Protein AF-A0A838E4W5-F1 (afdb_monomer_lite)

Secondary structure (DSSP, 8-state):
--TTSS--TT--HHHHHHHHHTT--TTTT-TT-TTGGG---S--S-SSPPPSSTT-SPPPPPTT--TT-----

Structure (mmCIF, N/CA/C/O backbone):
data_AF-A0A838E4W5-F1
#
_entry.id   AF-A0A838E4W5-F1
#
loop_
_atom_site.group_PDB
_atom_site.id
_atom_site.type_symbol
_atom_site.label_atom_id
_atom_site.label_alt_id
_atom_site.label_comp_id
_atom_site.label_asym_id
_atom_site.label_entity_id
_atom_site.label_seq_id
_atom_site.pdbx_PDB_ins_code
_atom_site.Cartn_x
_atom_site.Cartn_y
_atom_site.Cartn_z
_atom_site.occupancy
_atom_site.B_iso_or_equiv
_atom_site.auth_seq_id
_atom_site.auth_comp_id
_atom_site.auth_asym_id
_atom_site.auth_atom_id
_atom_site.pdbx_PDB_model_num
ATOM 1 N N . ASP A 1 1 ? 8.571 -8.182 5.035 1.00 61.25 1 ASP A N 1
ATOM 2 C CA . ASP A 1 1 ? 8.834 -8.510 3.617 1.00 61.25 1 ASP A CA 1
ATOM 3 C C . ASP A 1 1 ? 7.646 -8.066 2.778 1.00 61.25 1 ASP A C 1
ATOM 5 O O . ASP A 1 1 ? 6.519 -8.226 3.225 1.00 61.25 1 ASP A O 1
ATOM 9 N N . GLY A 1 2 ? 7.895 -7.352 1.679 1.00 77.12 2 GLY A N 1
ATOM 10 C CA . GLY A 1 2 ? 6.863 -6.800 0.786 1.00 77.12 2 GLY A CA 1
ATOM 11 C C . GLY A 1 2 ? 6.978 -7.394 -0.607 1.00 77.12 2 GLY A C 1
ATOM 12 O O . GLY A 1 2 ? 7.635 -8.427 -0.765 1.00 77.12 2 GLY A O 1
ATOM 13 N N . PHE A 1 3 ? 6.398 -6.730 -1.605 1.00 80.75 3 PHE A N 1
ATOM 14 C CA . PHE A 1 3 ? 6.555 -7.148 -2.999 1.00 80.75 3 PHE A CA 1
ATOM 15 C C . PHE A 1 3 ? 8.043 -7.395 -3.350 1.00 80.75 3 PHE A C 1
ATOM 17 O O . PHE A 1 3 ? 8.899 -6.611 -2.928 1.00 80.75 3 PHE A O 1
ATOM 24 N N . PRO A 1 4 ? 8.397 -8.470 -4.086 1.00 83.81 4 PRO A N 1
ATOM 25 C CA . PRO A 1 4 ? 7.525 -9.496 -4.678 1.00 83.81 4 PRO A CA 1
ATOM 26 C C . PRO A 1 4 ? 7.205 -10.681 -3.747 1.00 83.81 4 PRO A C 1
ATOM 28 O O . PRO A 1 4 ? 6.409 -11.543 -4.100 1.00 83.81 4 PRO A O 1
ATOM 31 N N . ASN A 1 5 ? 7.799 -10.742 -2.552 1.00 84.19 5 ASN A N 1
ATOM 32 C CA . ASN A 1 5 ? 7.691 -11.882 -1.630 1.00 84.19 5 ASN A CA 1
ATOM 33 C C . ASN A 1 5 ? 6.447 -11.815 -0.714 1.00 84.19 5 ASN A C 1
ATOM 35 O O . ASN A 1 5 ? 6.394 -12.472 0.324 1.00 84.19 5 ASN A O 1
ATOM 39 N N . GLY A 1 6 ? 5.462 -10.989 -1.069 1.00 83.88 6 GLY A N 1
ATOM 40 C CA . GLY A 1 6 ? 4.251 -10.718 -0.299 1.00 83.88 6 GLY A CA 1
ATOM 41 C C . GLY A 1 6 ? 3.647 -9.364 -0.676 1.00 83.88 6 GLY A C 1
ATOM 42 O O . GLY A 1 6 ? 4.027 -8.772 -1.683 1.00 83.88 6 GLY A O 1
ATOM 43 N N . ARG A 1 7 ? 2.732 -8.859 0.159 1.00 87.00 7 ARG A N 1
ATOM 44 C CA . ARG A 1 7 ? 2.244 -7.472 0.098 1.00 87.00 7 ARG A CA 1
ATOM 45 C C . ARG A 1 7 ? 2.352 -6.831 1.475 1.00 87.00 7 ARG A C 1
ATOM 47 O O . ARG A 1 7 ? 1.915 -7.427 2.463 1.00 87.00 7 ARG A O 1
ATOM 54 N N . ARG A 1 8 ? 2.926 -5.634 1.562 1.00 88.56 8 ARG A N 1
ATOM 55 C CA . ARG A 1 8 ? 2.754 -4.773 2.743 1.00 88.56 8 ARG A CA 1
ATOM 56 C C . ARG A 1 8 ? 1.373 -4.130 2.668 1.00 88.56 8 ARG A C 1
ATOM 58 O O . ARG A 1 8 ? 0.800 -4.011 1.594 1.00 88.56 8 ARG A O 1
ATOM 65 N N . LEU A 1 9 ? 0.844 -3.692 3.809 1.00 86.62 9 LEU A N 1
ATOM 66 C CA . LEU A 1 9 ? -0.482 -3.062 3.865 1.00 86.62 9 LEU A CA 1
ATOM 67 C C . LEU A 1 9 ? -0.600 -1.787 3.015 1.00 86.62 9 LEU A C 1
ATOM 69 O O . LEU A 1 9 ? -1.699 -1.454 2.596 1.00 86.62 9 LEU A O 1
ATOM 73 N N . GLY A 1 10 ? 0.511 -1.085 2.783 1.00 85.69 10 GLY A N 1
ATOM 74 C CA . GLY A 1 10 ? 0.563 0.104 1.931 1.00 85.69 10 GLY A CA 1
ATOM 75 C C . GLY A 1 10 ? 1.203 -0.131 0.564 1.00 85.69 10 GLY A C 1
ATOM 76 O O . GLY A 1 10 ? 1.509 0.846 -0.108 1.00 85.69 10 GLY A O 1
ATOM 77 N N . ASP A 1 11 ? 1.476 -1.383 0.176 1.00 88.44 11 ASP A N 1
ATOM 78 C CA . ASP A 1 11 ? 1.979 -1.655 -1.172 1.00 88.44 11 ASP A CA 1
ATOM 79 C C . ASP A 1 11 ? 0.818 -1.513 -2.164 1.00 88.44 11 ASP A C 1
ATOM 81 O O . ASP A 1 11 ? -0.145 -2.280 -2.105 1.00 88.44 11 ASP A O 1
ATOM 85 N N . ASP A 1 12 ? 0.944 -0.587 -3.113 1.00 87.88 12 ASP A N 1
ATOM 86 C CA . ASP A 1 12 ? 0.109 -0.573 -4.310 1.00 87.88 12 ASP A CA 1
ATOM 87 C C . ASP A 1 12 ? 0.615 -1.645 -5.280 1.00 87.88 12 ASP A C 1
ATOM 89 O O . ASP A 1 12 ? 1.500 -1.438 -6.115 1.00 87.88 12 ASP A O 1
ATOM 93 N N . THR A 1 13 ? 0.101 -2.859 -5.103 1.00 87.75 13 THR A N 1
ATOM 94 C CA . THR A 1 13 ? 0.552 -4.008 -5.889 1.00 87.75 13 THR A CA 1
ATOM 95 C C . THR A 1 13 ? 0.181 -3.895 -7.361 1.00 87.75 13 THR A C 1
ATOM 97 O O . THR A 1 13 ? 0.868 -4.496 -8.188 1.00 87.75 13 THR A O 1
ATOM 100 N N . VAL A 1 14 ? -0.881 -3.154 -7.695 1.00 89.25 14 VAL A N 1
ATOM 101 C CA . VAL A 1 14 ? -1.317 -2.986 -9.084 1.00 89.25 14 VAL A CA 1
ATOM 102 C C . VAL A 1 14 ? -0.284 -2.138 -9.808 1.00 89.25 14 VAL A C 1
ATOM 104 O O . VAL A 1 14 ? 0.329 -2.638 -10.753 1.00 89.25 14 VAL A O 1
ATOM 107 N N . ASP A 1 15 ? 0.032 -0.956 -9.284 1.00 87.81 15 ASP A N 1
ATOM 108 C CA . ASP A 1 15 ? 1.051 -0.070 -9.848 1.00 87.81 15 ASP A CA 1
ATOM 109 C C . ASP A 1 15 ? 2.432 -0.724 -9.884 1.00 87.81 15 ASP A C 1
ATOM 111 O O . ASP A 1 15 ? 3.117 -0.698 -10.909 1.00 87.81 15 ASP A O 1
ATOM 115 N N . ILE A 1 16 ? 2.849 -1.368 -8.790 1.00 85.94 16 ILE A N 1
ATOM 116 C CA . ILE A 1 16 ? 4.149 -2.050 -8.731 1.00 85.94 16 ILE A CA 1
ATOM 117 C C . ILE A 1 16 ? 4.237 -3.145 -9.805 1.00 85.94 16 ILE A C 1
ATOM 119 O O . ILE A 1 16 ? 5.269 -3.268 -10.470 1.00 85.94 16 ILE A O 1
ATOM 123 N N . SER A 1 17 ? 3.173 -3.931 -10.002 1.00 87.25 17 SER A N 1
ATOM 124 C CA . SER A 1 17 ? 3.151 -5.001 -11.006 1.00 87.25 17 SER A CA 1
ATOM 125 C C . SER A 1 17 ? 3.087 -4.467 -12.437 1.00 87.25 17 SER A C 1
ATOM 127 O O . SER A 1 17 ? 3.822 -4.957 -13.296 1.00 87.25 17 SER A O 1
ATOM 129 N N . LEU A 1 18 ? 2.284 -3.428 -12.685 1.00 88.31 18 LEU A N 1
ATOM 130 C CA . LEU A 1 18 ? 2.182 -2.752 -13.975 1.00 88.31 18 LEU A CA 1
ATOM 131 C C . LEU A 1 18 ? 3.551 -2.224 -14.402 1.00 88.31 18 LEU A C 1
ATOM 133 O O . LEU A 1 18 ? 4.028 -2.513 -15.500 1.00 88.31 18 LEU A O 1
ATOM 137 N N . ARG A 1 19 ? 4.222 -1.512 -13.498 1.00 86.06 19 ARG A N 1
ATOM 138 C CA . ARG A 1 19 ? 5.555 -0.961 -13.735 1.00 86.06 19 ARG A CA 1
ATOM 139 C C . ARG A 1 19 ? 6.580 -2.077 -13.945 1.00 86.06 19 ARG A C 1
ATOM 141 O O . ARG A 1 19 ? 7.347 -2.022 -14.903 1.00 86.06 19 ARG A O 1
ATOM 148 N N . ALA A 1 20 ? 6.535 -3.150 -13.152 1.00 83.75 20 ALA A N 1
ATOM 149 C CA . ALA A 1 20 ? 7.417 -4.303 -13.342 1.00 83.75 20 ALA A CA 1
ATOM 150 C C . ALA A 1 20 ? 7.256 -4.966 -14.726 1.00 83.75 20 ALA A C 1
ATOM 152 O O . ALA A 1 20 ? 8.261 -5.268 -15.370 1.00 83.75 20 ALA A O 1
ATOM 153 N N . VAL A 1 21 ? 6.022 -5.154 -15.211 1.00 84.81 21 VAL A N 1
ATOM 154 C CA . VAL A 1 21 ? 5.742 -5.727 -16.544 1.00 84.81 21 VAL A CA 1
ATOM 155 C C . VAL A 1 21 ? 6.210 -4.801 -17.667 1.00 84.81 21 VAL A C 1
ATOM 157 O O . VAL A 1 21 ? 6.732 -5.274 -18.674 1.00 84.81 21 VAL A O 1
ATOM 160 N N . MET A 1 22 ? 6.083 -3.487 -17.483 1.00 82.69 22 MET A N 1
ATOM 161 C CA . MET A 1 22 ? 6.539 -2.478 -18.446 1.00 82.69 22 MET A CA 1
ATOM 162 C C . MET A 1 22 ? 8.063 -2.250 -18.423 1.00 82.69 22 MET A C 1
ATOM 164 O O . MET A 1 22 ? 8.567 -1.392 -19.143 1.00 82.69 22 MET A O 1
ATOM 168 N N . GLY A 1 23 ? 8.813 -3.004 -17.608 1.00 77.38 23 GLY A N 1
ATOM 169 C CA . GLY A 1 23 ? 10.268 -2.863 -17.457 1.00 77.38 23 GLY A CA 1
ATOM 170 C C . GLY A 1 23 ? 10.696 -1.705 -16.549 1.00 77.38 23 GLY A C 1
ATOM 171 O O . GLY A 1 23 ? 11.886 -1.489 -16.330 1.00 77.38 23 GLY A O 1
ATOM 172 N N . ALA A 1 24 ? 9.730 -0.997 -15.972 1.00 70.31 24 ALA A N 1
ATOM 173 C CA . ALA A 1 24 ? 9.887 0.071 -15.001 1.00 70.31 24 ALA A CA 1
ATOM 174 C C . ALA A 1 24 ? 9.965 -0.514 -13.583 1.00 70.31 24 ALA A C 1
ATOM 176 O O . ALA A 1 24 ? 9.047 -0.395 -12.782 1.00 70.31 24 ALA A O 1
ATOM 177 N N . THR A 1 25 ? 11.028 -1.232 -13.234 1.00 61.56 25 THR A N 1
ATOM 178 C CA . THR A 1 25 ? 11.074 -1.835 -11.893 1.00 61.56 25 THR A CA 1
ATOM 179 C C . THR A 1 25 ? 11.414 -0.774 -10.834 1.00 61.56 25 THR A C 1
ATOM 181 O O . THR A 1 25 ? 12.443 -0.117 -10.990 1.00 61.56 25 THR A O 1
ATOM 184 N N . PRO A 1 26 ? 10.688 -0.679 -9.701 1.00 57.47 26 PRO A N 1
ATOM 185 C CA . PRO A 1 26 ? 11.136 0.093 -8.529 1.00 57.47 26 PRO A CA 1
ATOM 186 C C . PRO A 1 26 ? 12.387 -0.508 -7.849 1.00 57.47 26 PRO A C 1
ATOM 188 O O . PRO A 1 26 ? 12.883 0.015 -6.857 1.00 57.47 26 PRO A O 1
ATOM 191 N N . LEU A 1 27 ? 12.882 -1.640 -8.365 1.00 55.78 27 LEU A N 1
ATOM 192 C CA . LEU A 1 27 ? 14.110 -2.322 -7.949 1.00 55.78 27 LEU A CA 1
ATOM 193 C C . LEU A 1 27 ? 15.322 -1.979 -8.843 1.00 55.78 27 LEU A C 1
ATOM 195 O O . LEU A 1 27 ? 16.389 -2.556 -8.652 1.00 55.78 27 LEU A O 1
ATOM 199 N N . GLY A 1 28 ? 15.162 -1.074 -9.816 1.00 52.50 28 GLY A N 1
ATOM 200 C CA . GLY A 1 28 ? 16.206 -0.644 -10.755 1.00 52.50 28 GLY A CA 1
ATOM 201 C C . GLY A 1 28 ? 16.340 0.882 -10.832 1.00 52.50 28 GLY A C 1
ATOM 202 O O . GLY A 1 28 ? 15.598 1.608 -10.179 1.00 52.50 28 GLY A O 1
ATOM 203 N N . ASP A 1 29 ? 17.267 1.370 -11.663 1.00 49.97 29 ASP A N 1
ATOM 204 C CA . ASP A 1 29 ? 17.658 2.792 -11.835 1.00 49.97 29 ASP A CA 1
ATOM 205 C C . ASP A 1 29 ? 16.560 3.723 -12.409 1.00 49.97 29 ASP A C 1
ATOM 207 O O . ASP A 1 29 ? 16.807 4.861 -12.792 1.00 49.97 29 ASP A O 1
ATOM 211 N N . CYS A 1 30 ? 15.319 3.248 -12.474 1.00 52.47 30 CYS A N 1
ATOM 212 C CA . CYS A 1 30 ? 14.164 3.918 -13.066 1.00 52.47 30 CYS A CA 1
ATOM 213 C C . CYS A 1 30 ? 13.303 4.668 -12.032 1.00 52.47 30 CYS A C 1
ATOM 215 O O . CYS A 1 30 ? 12.117 4.909 -12.271 1.00 52.47 30 CYS A O 1
ATOM 217 N N . ASN A 1 31 ? 13.874 4.973 -10.866 1.00 61.38 31 ASN A N 1
ATOM 218 C CA . ASN A 1 31 ? 13.155 5.474 -9.700 1.00 61.38 31 ASN A CA 1
ATOM 219 C C . ASN A 1 31 ? 12.513 6.842 -9.950 1.00 61.38 31 ASN A C 1
ATOM 221 O O . ASN A 1 31 ? 13.189 7.861 -9.883 1.00 61.38 31 ASN A O 1
ATOM 225 N N . GLY A 1 32 ? 11.190 6.846 -10.134 1.00 64.38 32 GLY A N 1
ATOM 226 C CA . GLY A 1 32 ? 10.381 8.058 -10.011 1.00 64.38 32 GLY A CA 1
ATOM 227 C C . GLY A 1 32 ? 10.622 9.084 -11.112 1.00 64.38 32 GLY A C 1
ATOM 228 O O . GLY A 1 32 ? 10.626 10.274 -10.834 1.00 64.38 32 GLY A O 1
ATOM 229 N N . GLU A 1 33 ? 10.849 8.631 -12.344 1.00 72.44 33 GLU A N 1
ATOM 230 C CA . GLU A 1 33 ? 10.911 9.514 -13.507 1.00 72.44 33 GLU A CA 1
ATOM 231 C C . GLU A 1 33 ? 9.831 9.126 -14.515 1.00 72.44 33 GLU A C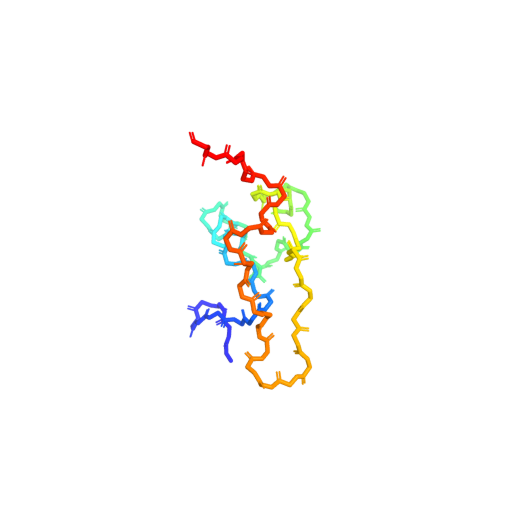 1
ATOM 233 O O . GLU A 1 33 ? 9.444 7.957 -14.637 1.00 72.44 33 GLU A O 1
ATOM 238 N N . SER A 1 34 ? 9.322 10.116 -15.243 1.00 76.12 34 SER A N 1
ATOM 239 C CA . SER A 1 34 ? 8.391 9.887 -16.350 1.00 76.12 34 SER A CA 1
ATOM 240 C C . SER A 1 34 ? 9.081 9.078 -17.465 1.00 76.12 34 SER A C 1
ATOM 242 O O . SER A 1 34 ? 10.259 9.317 -17.748 1.00 76.12 34 SER A O 1
ATOM 244 N N . PRO A 1 35 ? 8.395 8.111 -18.109 1.00 74.62 35 PRO A N 1
ATOM 245 C CA . PRO A 1 35 ? 6.976 7.767 -17.950 1.00 74.62 35 PRO A CA 1
ATOM 246 C C . PRO A 1 35 ? 6.700 6.714 -16.867 1.00 74.62 35 PRO A C 1
ATOM 248 O O . PRO A 1 35 ? 5.553 6.355 -16.630 1.00 74.62 35 PRO A O 1
ATOM 251 N N . ASN A 1 36 ? 7.729 6.185 -16.207 1.00 77.69 36 ASN A N 1
ATOM 252 C CA . ASN A 1 36 ? 7.616 5.025 -15.322 1.00 77.69 36 ASN A CA 1
ATOM 253 C C . ASN A 1 36 ? 6.744 5.290 -14.091 1.00 77.69 36 ASN A C 1
ATOM 255 O O . ASN A 1 36 ? 6.011 4.409 -13.650 1.00 77.69 36 ASN A O 1
ATOM 259 N N . GLN A 1 37 ? 6.810 6.504 -13.550 1.00 76.62 37 GLN A N 1
ATOM 260 C CA . GLN A 1 37 ? 5.943 6.943 -12.454 1.00 76.62 37 GLN A CA 1
ATOM 261 C C . GLN A 1 37 ? 4.506 7.256 -12.887 1.00 76.62 37 GLN A C 1
ATOM 263 O O . GLN A 1 37 ? 3.616 7.264 -12.043 1.00 76.62 37 GLN A O 1
ATOM 268 N N . ASP A 1 38 ? 4.293 7.494 -14.184 1.00 84.75 38 ASP A N 1
ATOM 269 C CA . ASP A 1 38 ? 2.979 7.811 -14.752 1.00 84.75 38 ASP A CA 1
ATOM 270 C C . ASP A 1 38 ? 2.179 6.534 -15.070 1.00 84.75 38 ASP A C 1
ATOM 272 O O . ASP A 1 38 ? 0.990 6.593 -15.374 1.00 84.75 38 ASP A O 1
ATOM 276 N N . LEU A 1 39 ? 2.820 5.362 -14.992 1.00 87.00 39 LEU A N 1
ATOM 277 C CA . LEU A 1 39 ? 2.171 4.061 -15.105 1.00 87.00 39 LEU A CA 1
ATOM 278 C C . LEU A 1 39 ? 1.458 3.729 -13.790 1.00 87.00 39 LEU A C 1
ATOM 280 O O . LEU A 1 39 ? 2.060 3.182 -12.860 1.00 87.00 39 LEU A O 1
ATOM 284 N N . THR A 1 40 ? 0.175 4.070 -13.737 1.00 87.38 40 THR A N 1
ATOM 285 C CA . THR A 1 40 ? -0.707 3.841 -12.591 1.00 87.38 40 THR A CA 1
ATOM 286 C C . THR A 1 40 ? -2.114 3.455 -13.045 1.00 87.38 40 THR A C 1
ATOM 288 O O . THR A 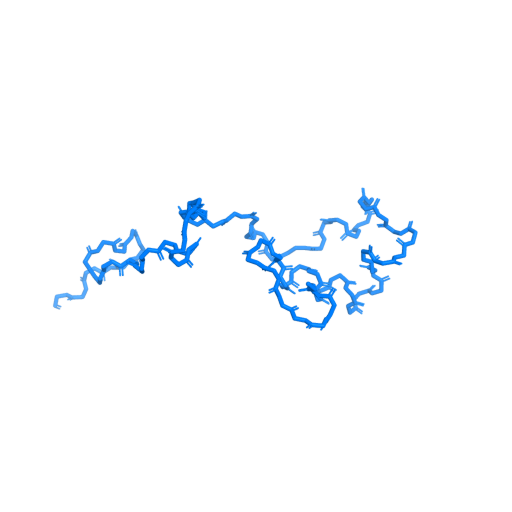1 40 ? -2.509 3.778 -14.170 1.00 87.38 40 THR A O 1
ATOM 291 N N . ASP A 1 41 ? -2.884 2.785 -12.189 1.00 90.06 41 ASP A N 1
ATOM 292 C CA . ASP A 1 41 ? -4.334 2.621 -12.372 1.00 90.06 41 ASP A CA 1
ATOM 293 C C . ASP A 1 41 ? -5.149 3.862 -11.940 1.00 90.06 41 ASP A C 1
ATOM 295 O O . ASP A 1 41 ? -6.350 3.949 -12.206 1.00 90.06 41 ASP A O 1
ATOM 299 N N . GLY A 1 42 ? -4.484 4.850 -11.328 1.00 90.00 42 GLY A N 1
ATOM 300 C CA . GLY A 1 42 ? -5.071 6.104 -10.860 1.00 90.00 42 GLY A CA 1
ATOM 301 C C . GLY A 1 42 ? -5.609 6.063 -9.426 1.00 90.00 42 GLY A C 1
ATOM 302 O O . GLY A 1 42 ? -6.097 7.089 -8.943 1.00 90.00 42 GLY A O 1
ATOM 303 N N . VAL A 1 43 ? -5.504 4.935 -8.720 1.00 89.75 43 VAL A N 1
ATOM 304 C CA . VAL A 1 43 ? -6.008 4.741 -7.353 1.00 89.75 43 VAL A CA 1
ATOM 305 C C . VAL A 1 43 ? -4.853 4.779 -6.353 1.00 89.75 43 VAL A C 1
ATOM 307 O O . VAL A 1 43 ? -4.325 3.771 -5.908 1.00 89.75 43 VAL A O 1
ATOM 310 N N . THR A 1 44 ? -4.473 5.989 -5.947 1.00 86.25 44 THR A N 1
ATOM 311 C CA . THR A 1 44 ? -3.256 6.209 -5.138 1.00 86.25 44 THR A CA 1
ATOM 312 C C . THR A 1 44 ? -3.474 6.199 -3.622 1.00 86.25 44 THR A C 1
ATOM 314 O O . THR A 1 44 ? -2.509 6.260 -2.856 1.00 86.25 44 THR A O 1
ATOM 317 N N . VAL A 1 45 ? -4.728 6.154 -3.160 1.00 87.88 45 VAL A N 1
ATOM 318 C CA . VAL A 1 45 ? -5.076 6.179 -1.733 1.00 87.88 45 VAL A CA 1
ATOM 319 C C . VAL A 1 45 ? -6.241 5.250 -1.425 1.00 87.88 45 VAL A C 1
ATOM 321 O O . VAL A 1 45 ? -7.162 5.096 -2.225 1.00 87.88 45 VAL A O 1
ATOM 324 N N . ASN A 1 46 ? -6.227 4.686 -0.216 1.00 87.06 46 ASN A N 1
ATOM 325 C CA . ASN A 1 46 ? -7.401 4.020 0.331 1.00 87.06 46 ASN A CA 1
ATOM 326 C C . ASN A 1 46 ? -8.490 5.053 0.651 1.00 87.06 46 ASN A C 1
ATOM 328 O O . ASN A 1 46 ? -8.211 6.179 1.068 1.00 87.06 46 ASN A O 1
ATOM 332 N N . ASP A 1 47 ? -9.735 4.618 0.536 1.00 87.44 47 ASP A N 1
ATOM 333 C CA . ASP A 1 47 ? -10.939 5.333 0.958 1.00 87.44 47 ASP A CA 1
ATOM 334 C C . ASP A 1 47 ? -10.922 5.699 2.455 1.00 87.44 47 ASP A C 1
ATOM 336 O O . ASP A 1 47 ? -11.421 6.751 2.859 1.00 87.44 47 ASP A O 1
ATOM 340 N N . LYS A 1 48 ? -10.321 4.837 3.284 1.00 89.56 48 LYS A N 1
ATOM 341 C CA . LYS A 1 48 ? -10.109 5.036 4.721 1.00 89.56 48 LYS A CA 1
ATOM 342 C C . LYS A 1 48 ? -8.638 4.800 5.079 1.00 89.56 48 LYS A C 1
ATOM 344 O O . LYS A 1 48 ? -8.009 3.886 4.542 1.00 89.56 48 LYS A O 1
ATOM 349 N N . PRO A 1 49 ? -8.071 5.574 6.021 1.00 90.75 49 PRO A N 1
ATOM 350 C CA . PRO A 1 49 ? -6.698 5.366 6.462 1.00 90.75 49 PRO A CA 1
ATOM 351 C C . PRO A 1 49 ? -6.530 4.007 7.156 1.00 90.75 49 PRO A C 1
ATOM 353 O O . PRO A 1 49 ? -7.445 3.504 7.813 1.00 90.75 49 PRO A O 1
ATOM 356 N N . LEU A 1 50 ? -5.326 3.440 7.053 1.00 92.38 50 LEU A N 1
ATOM 357 C CA . LEU A 1 50 ? -4.937 2.260 7.826 1.00 92.38 50 LEU A CA 1
ATOM 358 C C . LEU A 1 50 ? -4.958 2.576 9.329 1.00 92.38 50 LEU A C 1
ATOM 360 O O . LEU A 1 50 ? -4.615 3.682 9.756 1.00 92.38 50 LEU A O 1
ATOM 364 N N . LEU A 1 51 ? -5.344 1.593 10.140 1.00 94.38 51 LEU A N 1
ATOM 365 C CA . LEU A 1 51 ? -5.369 1.730 11.595 1.00 94.38 51 LEU A CA 1
ATOM 366 C C . LEU A 1 51 ? -3.944 1.650 12.154 1.00 94.38 51 LEU A C 1
ATOM 368 O O . LEU A 1 51 ? -3.074 0.995 11.586 1.00 94.38 51 LEU A O 1
ATOM 372 N N . THR A 1 52 ? -3.705 2.272 13.307 1.00 94.81 52 THR A N 1
ATOM 373 C CA . THR A 1 52 ? -2.407 2.210 14.007 1.00 94.81 52 THR A CA 1
ATOM 374 C C . THR A 1 52 ? -2.267 0.979 14.906 1.00 94.81 52 THR A C 1
ATOM 376 O O . THR A 1 52 ? -1.195 0.731 15.458 1.00 94.81 52 THR A O 1
ATOM 379 N N . SER A 1 53 ? -3.332 0.188 15.044 1.00 94.25 53 SER A N 1
ATOM 380 C CA . SER A 1 53 ? -3.385 -1.043 15.829 1.00 94.25 53 SER A CA 1
ATOM 381 C C . SER A 1 53 ? -4.065 -2.167 15.051 1.00 94.25 53 SER A C 1
ATOM 383 O O . SER A 1 53 ? -4.840 -1.931 14.123 1.00 94.25 53 SER A O 1
ATOM 385 N N . PHE A 1 54 ? -3.764 -3.409 15.432 1.00 93.56 54 PHE A N 1
ATOM 386 C CA . PHE A 1 54 ? -4.347 -4.598 14.818 1.00 93.56 54 PHE A CA 1
ATOM 387 C C . PHE A 1 54 ? -5.889 -4.566 14.910 1.00 93.56 54 PHE A C 1
ATOM 389 O O . PHE A 1 54 ? -6.402 -4.309 16.004 1.00 93.56 54 PHE A O 1
ATOM 396 N N . PRO A 1 55 ? -6.632 -4.834 13.812 1.00 91.75 55 PRO A N 1
ATOM 397 C CA . PRO A 1 55 ? -6.218 -5.485 12.554 1.00 91.75 55 PRO A CA 1
ATOM 398 C C . PRO A 1 55 ? -5.598 -4.600 11.445 1.00 91.75 55 PRO A C 1
ATOM 400 O O . PRO A 1 55 ? -5.473 -5.074 10.321 1.00 91.75 55 PRO A O 1
ATOM 403 N N . TYR A 1 56 ? -5.168 -3.362 11.723 1.00 91.94 56 TYR A N 1
ATOM 404 C CA . TYR A 1 56 ? -4.509 -2.401 10.805 1.00 91.94 56 TYR A CA 1
ATOM 405 C C . TYR A 1 56 ? -5.304 -1.992 9.547 1.00 91.94 56 TYR A C 1
ATOM 407 O O . TYR A 1 56 ? -4.985 -0.983 8.925 1.00 91.94 56 TYR A O 1
ATOM 415 N N . ILE A 1 57 ? -6.361 -2.722 9.195 1.00 91.38 57 ILE A N 1
ATOM 416 C CA . ILE A 1 57 ? -7.261 -2.471 8.069 1.00 91.38 57 ILE A CA 1
ATOM 417 C C . ILE A 1 57 ? -8.597 -1.946 8.622 1.00 91.38 57 ILE A C 1
ATOM 419 O O . ILE A 1 57 ? -9.095 -2.501 9.609 1.00 91.38 57 ILE A O 1
ATOM 423 N N . PRO A 1 58 ? -9.178 -0.887 8.028 1.00 91.00 58 PRO A N 1
ATOM 424 C CA . PRO A 1 58 ? -10.481 -0.371 8.436 1.00 91.00 58 PRO A CA 1
ATOM 425 C C . PRO A 1 58 ? -11.598 -1.400 8.213 1.00 91.00 58 PRO A C 1
ATOM 427 O O . PRO A 1 58 ? -11.501 -2.287 7.367 1.00 91.00 58 PRO A O 1
ATOM 430 N N . ALA A 1 59 ? -12.686 -1.270 8.976 1.00 90.00 59 ALA A N 1
ATOM 431 C CA . ALA A 1 59 ? -13.872 -2.094 8.768 1.00 90.00 59 ALA A CA 1
ATOM 432 C C . ALA A 1 59 ? -14.453 -1.863 7.357 1.00 90.00 59 ALA A C 1
ATOM 434 O O . ALA A 1 59 ? -14.424 -0.719 6.877 1.00 90.00 59 ALA A O 1
ATOM 435 N N . PRO A 1 60 ? -14.997 -2.915 6.713 1.00 86.69 60 PRO A N 1
ATOM 436 C CA . PRO A 1 60 ? -15.633 -2.781 5.409 1.00 86.69 60 PRO A CA 1
ATOM 437 C C . PRO A 1 60 ? -16.772 -1.762 5.471 1.00 86.69 60 PRO A C 1
ATOM 439 O O . PRO A 1 60 ? -17.366 -1.539 6.532 1.00 86.69 60 PRO A O 1
ATOM 442 N N . HIS A 1 61 ? -17.079 -1.138 4.334 1.00 83.56 61 HIS A N 1
ATOM 443 C CA . HIS A 1 61 ? -18.280 -0.313 4.231 1.00 83.56 61 HIS A CA 1
ATOM 444 C C . HIS A 1 61 ? -19.513 -1.148 4.562 1.00 83.56 61 HIS A C 1
ATOM 446 O O . HIS A 1 61 ? -19.620 -2.313 4.173 1.00 83.56 61 HIS A O 1
ATOM 452 N N . SER A 1 62 ? -20.432 -0.550 5.316 1.00 81.06 62 SER A N 1
ATOM 453 C CA . SER A 1 62 ? -21.764 -1.115 5.493 1.00 81.06 62 SER A CA 1
ATOM 454 C C . SER A 1 62 ? -22.455 -1.141 4.132 1.00 81.06 62 SER A C 1
ATOM 456 O O . SER A 1 62 ? -22.307 -0.198 3.361 1.00 81.06 62 SER A O 1
ATOM 458 N N . GLY A 1 63 ? -23.263 -2.166 3.852 1.00 76.56 63 GLY A N 1
ATOM 459 C CA . GLY A 1 63 ? -24.025 -2.246 2.598 1.00 76.56 63 GLY A CA 1
ATOM 460 C C . GLY A 1 63 ? -25.030 -1.102 2.391 1.00 76.56 63 GLY A C 1
ATOM 461 O O . GLY A 1 63 ? -25.600 -0.989 1.316 1.00 76.56 63 GLY A O 1
ATOM 462 N N . TYR A 1 64 ? -25.252 -0.262 3.408 1.00 71.25 64 TYR A N 1
ATOM 463 C CA . TYR A 1 64 ? -26.103 0.930 3.336 1.00 71.25 64 TYR A CA 1
ATOM 464 C C . TYR A 1 64 ? -25.317 2.247 3.195 1.00 71.25 64 TYR A C 1
ATOM 466 O O . TYR A 1 64 ? -25.910 3.282 2.901 1.00 71.25 64 TYR A O 1
ATOM 474 N N . ASP A 1 65 ? -24.000 2.203 3.415 1.00 65.88 65 ASP A N 1
ATOM 475 C CA . ASP A 1 65 ? -23.098 3.362 3.424 1.00 65.88 65 ASP A CA 1
ATOM 476 C C . ASP A 1 65 ? -22.136 3.336 2.223 1.00 65.88 65 ASP A C 1
ATOM 478 O O . ASP A 1 65 ? -21.004 3.810 2.322 1.00 65.88 65 ASP A O 1
ATOM 482 N N . ASP A 1 66 ? -22.552 2.758 1.092 1.00 64.25 66 ASP A N 1
ATOM 483 C CA . ASP A 1 66 ? -21.793 2.865 -0.154 1.00 64.25 66 ASP A CA 1
ATOM 484 C C . ASP A 1 66 ? -22.104 4.217 -0.828 1.00 64.25 66 ASP A C 1
ATOM 486 O O . ASP A 1 66 ? -23.241 4.435 -1.254 1.00 64.25 66 ASP A O 1
ATOM 490 N N . PRO A 1 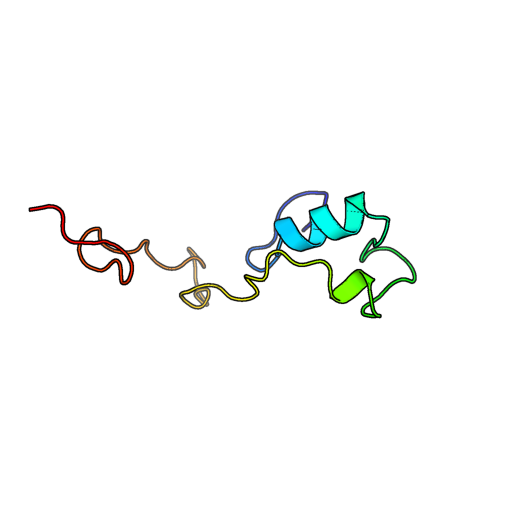67 ? -21.135 5.143 -0.951 1.00 61.06 67 PRO A N 1
ATOM 491 C CA . PRO A 1 67 ? -21.344 6.408 -1.654 1.00 61.06 67 PRO A CA 1
ATOM 492 C C . PRO A 1 67 ? -21.584 6.238 -3.165 1.00 61.06 67 PRO A C 1
ATOM 494 O O . PRO A 1 67 ? -22.018 7.195 -3.805 1.00 61.06 67 PRO A O 1
ATOM 497 N N . ASN A 1 68 ? -21.321 5.053 -3.727 1.00 64.00 68 ASN A N 1
ATOM 498 C CA . ASN A 1 68 ? -21.538 4.708 -5.135 1.00 64.00 68 ASN A CA 1
ATOM 499 C C . ASN A 1 68 ? -22.648 3.660 -5.337 1.00 64.00 68 ASN A C 1
ATOM 501 O O . ASN A 1 68 ? -22.955 3.311 -6.476 1.00 64.00 68 ASN A O 1
ATOM 505 N N . GLY A 1 69 ? -23.239 3.151 -4.252 1.00 55.28 69 GLY A N 1
ATOM 506 C CA . GLY A 1 69 ? -24.318 2.175 -4.299 1.00 55.28 69 GLY A CA 1
ATOM 507 C C . GLY A 1 69 ? -25.638 2.886 -4.543 1.00 55.28 69 GLY A C 1
ATOM 508 O O . GLY A 1 69 ? -26.216 3.476 -3.628 1.00 55.28 69 GLY A O 1
ATOM 509 N N . GLU A 1 70 ? -26.130 2.850 -5.779 1.00 57.22 70 GLU A N 1
ATOM 510 C CA . GLU A 1 70 ? -27.531 3.172 -6.024 1.00 57.22 70 GLU A CA 1
ATOM 511 C C . GLU A 1 70 ? -28.383 2.242 -5.153 1.00 57.22 70 GLU A C 1
ATOM 513 O O . GLU A 1 70 ? -28.188 1.026 -5.142 1.00 57.22 70 GLU A O 1
ATOM 518 N N . ARG A 1 71 ? -29.290 2.818 -4.356 1.00 55.66 71 ARG A N 1
ATOM 519 C CA . ARG A 1 71 ? -30.241 2.029 -3.572 1.00 55.66 71 ARG A CA 1
ATOM 520 C C . ARG A 1 71 ? -31.135 1.274 -4.552 1.00 55.66 71 ARG A C 1
ATOM 522 O O . ARG A 1 71 ? -32.044 1.873 -5.117 1.00 55.66 71 ARG A O 1
ATOM 529 N N . GLU A 1 72 ? -30.865 -0.010 -4.753 1.00 54.59 72 GLU A N 1
ATOM 530 C CA . GLU A 1 72 ? -31.828 -0.918 -5.366 1.00 54.59 72 GLU A CA 1
ATOM 531 C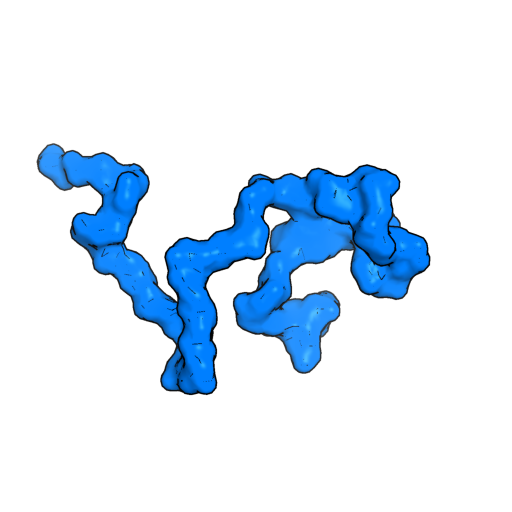 C . GLU A 1 72 ? -32.980 -1.111 -4.365 1.00 54.59 72 GLU A C 1
ATOM 533 O O . GLU A 1 72 ? -32.817 -1.754 -3.324 1.00 54.59 72 GLU A O 1
ATOM 538 N N . GLU A 1 73 ? -34.108 -0.451 -4.646 1.00 45.06 73 GLU A N 1
ATOM 539 C CA . GLU A 1 73 ? -35.424 -0.697 -4.034 1.00 45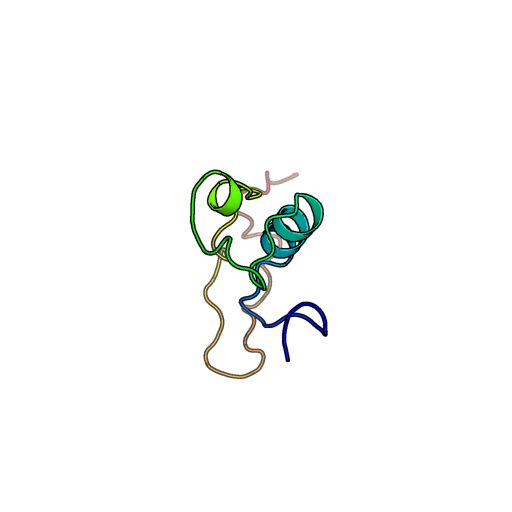.06 73 GLU A CA 1
ATOM 540 C C . GLU A 1 73 ? -36.184 -1.775 -4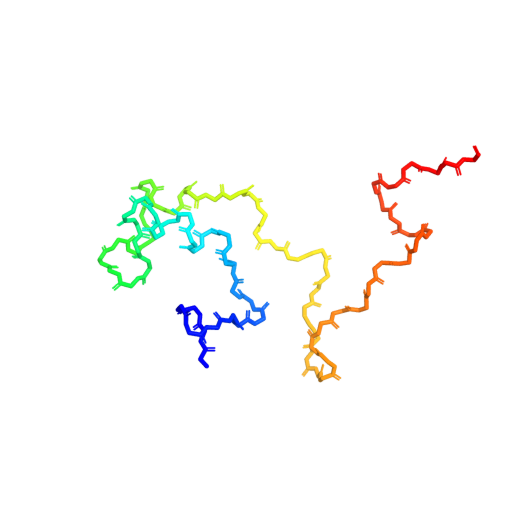.819 1.00 45.06 73 GLU A C 1
ATOM 542 O O . GLU A 1 73 ? -36.148 -1.734 -6.073 1.00 45.06 73 GLU A O 1
#

Radius of gyration: 16.24 Å; chains: 1; bounding box: 53×22×34 Å

Foldseek 3Di:
DDPPVHHDPQDPVVLQVQLVVVVNHCVDPNPPDPPSVVRDPPCNDDPDAFDPDPVRHDDDDDPVRDPPDDPDD

Sequence (73 aa):
DGFPNGRRLGDDTVDISLRAVMGATPLGDCNGESPNQDLTDGVTVNDKPLLTSFPYIPAPHSGYDDPNGEREE

pLDDT: mean 78.7, std 13.32, range [45.06, 94.81]